Protein AF-A0A8T4P4U2-F1 (afdb_monomer_lite)

Foldseek 3Di:
DDDDDDPPDDDDDDDPQQLPLQAFQFDAPPPDFDDDPQKTKDFPDGARDKAAPVLCVVVVVVVNPVQKAQGIWIAGNVVRDIDRGIIHGNDRGHPQQDPSGRVCVVSHGPCSVCPPVNVPPDPDDDDDPDDDDPPDDDDPDD

pLDDT: mean 74.7, std 22.5, range [29.55, 95.69]

Radius of gyration: 19.44 Å; chains: 1; bounding box: 43×48×54 Å

Structure (mmCIF, N/CA/C/O backbone):
data_AF-A0A8T4P4U2-F1
#
_entry.id   AF-A0A8T4P4U2-F1
#
loop_
_atom_site.group_PDB
_atom_site.id
_atom_site.type_symbol
_atom_site.label_atom_id
_atom_site.label_alt_id
_atom_site.label_comp_id
_atom_site.label_asym_id
_atom_site.label_entity_id
_atom_site.label_seq_id
_atom_site.pdbx_PDB_ins_code
_atom_site.Cartn_x
_atom_site.Cartn_y
_atom_site.Cartn_z
_atom_site.occupancy
_atom_site.B_iso_or_equiv
_atom_site.auth_seq_id
_atom_site.auth_comp_id
_atom_site.auth_asym_id
_atom_site.auth_atom_id
_atom_site.pdbx_PDB_model_num
ATOM 1 N N . MET A 1 1 ? -8.809 18.482 24.955 1.00 32.75 1 MET A N 1
ATOM 2 C CA . MET A 1 1 ? -7.734 19.456 25.237 1.00 32.75 1 MET A CA 1
ATOM 3 C C . MET A 1 1 ? -6.429 18.942 24.656 1.00 32.75 1 MET A C 1
ATOM 5 O O . MET A 1 1 ? -6.011 17.851 25.022 1.00 32.75 1 MET A O 1
ATOM 9 N N . ILE A 1 2 ? -5.840 19.678 23.715 1.00 34.78 2 ILE A N 1
ATOM 10 C CA . ILE A 1 2 ? -4.458 19.467 23.267 1.00 34.78 2 ILE A CA 1
ATOM 11 C C . ILE A 1 2 ? -3.613 20.399 24.140 1.00 34.78 2 ILE A C 1
ATOM 13 O O . ILE A 1 2 ? -3.877 21.599 24.162 1.00 34.78 2 ILE A O 1
ATOM 17 N N . LYS A 1 3 ? -2.686 19.844 24.925 1.00 37.91 3 LYS A N 1
ATOM 18 C CA . LYS A 1 3 ? -1.721 20.632 25.702 1.00 37.91 3 LYS A CA 1
ATOM 19 C C . LYS A 1 3 ? -0.679 21.176 24.722 1.00 37.91 3 LYS A C 1
ATOM 21 O O . LYS A 1 3 ? -0.124 20.401 23.948 1.00 37.91 3 LYS A O 1
ATOM 26 N N . ILE A 1 4 ? -0.457 22.487 24.728 1.00 47.00 4 ILE A N 1
ATOM 27 C CA . ILE A 1 4 ? 0.643 23.111 23.984 1.00 47.00 4 ILE A CA 1
ATOM 28 C C . ILE A 1 4 ? 1.934 22.770 24.748 1.00 47.00 4 ILE A C 1
ATOM 30 O O . ILE A 1 4 ? 1.973 23.021 25.955 1.00 47.00 4 ILE A O 1
ATOM 34 N N . PRO A 1 5 ? 2.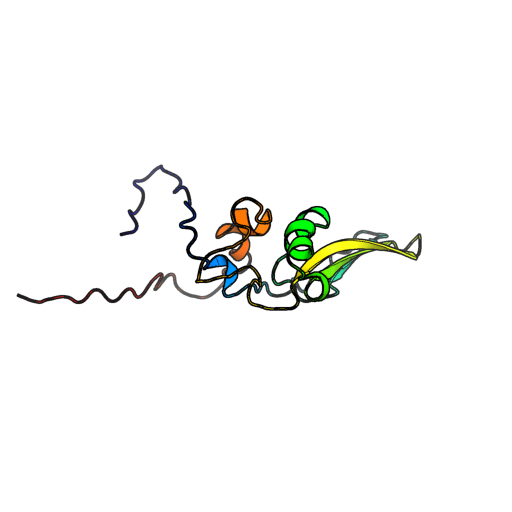945 22.153 24.111 1.00 46.34 5 PRO A N 1
ATOM 35 C CA . PRO A 1 5 ? 4.177 21.786 24.797 1.00 46.34 5 PRO A CA 1
ATOM 36 C C . PRO A 1 5 ? 4.975 23.031 25.197 1.00 46.34 5 PRO A C 1
ATOM 38 O O . PRO A 1 5 ? 5.033 24.025 24.472 1.00 46.34 5 PRO A O 1
ATOM 41 N N . VAL A 1 6 ? 5.569 22.949 26.385 1.00 53.66 6 VAL A N 1
ATOM 42 C CA . VAL A 1 6 ? 6.483 23.938 26.963 1.00 53.66 6 VAL A CA 1
ATOM 43 C C . VAL A 1 6 ? 7.783 23.937 26.142 1.00 53.66 6 VAL A C 1
ATOM 45 O O . VAL A 1 6 ? 8.179 22.892 25.624 1.00 53.66 6 VAL A O 1
ATOM 48 N N . GLN A 1 7 ? 8.422 25.102 25.976 1.00 49.34 7 GLN A N 1
ATOM 49 C CA . GLN A 1 7 ? 9.657 25.276 25.193 1.00 49.34 7 GLN A CA 1
ATOM 50 C C . GLN A 1 7 ? 10.697 24.186 25.518 1.00 49.34 7 GLN A C 1
ATOM 52 O O . GLN A 1 7 ? 11.230 24.154 26.622 1.00 49.34 7 GLN A O 1
ATOM 57 N N . GLY A 1 8 ? 10.984 23.309 24.546 1.00 62.16 8 GLY A N 1
ATOM 58 C CA . GLY A 1 8 ? 12.037 22.287 24.629 1.00 62.16 8 GLY A CA 1
ATOM 59 C C . GLY A 1 8 ? 11.583 20.837 24.421 1.00 62.16 8 GLY A C 1
ATOM 60 O O . GLY A 1 8 ? 12.419 19.997 24.096 1.00 62.16 8 GLY A O 1
ATOM 61 N N . GLU A 1 9 ? 10.288 20.522 24.531 1.00 57.16 9 GLU A N 1
ATOM 62 C CA . GLU A 1 9 ? 9.795 19.153 24.310 1.00 57.16 9 GLU A CA 1
ATOM 63 C C . GLU A 1 9 ? 9.229 18.959 22.899 1.00 57.16 9 GLU A C 1
ATOM 65 O O . GLU A 1 9 ? 8.291 19.640 22.481 1.00 57.16 9 GLU A O 1
ATOM 70 N N . ILE A 1 10 ? 9.773 17.982 22.165 1.00 68.44 10 ILE A N 1
ATOM 71 C CA . ILE A 1 10 ? 9.196 17.535 20.894 1.00 68.44 10 ILE A CA 1
ATOM 72 C C . ILE A 1 10 ? 7.892 16.791 21.220 1.00 68.44 10 ILE A C 1
ATOM 74 O O . ILE A 1 10 ? 7.945 15.745 21.876 1.00 68.44 10 ILE A O 1
ATOM 78 N N . PRO A 1 11 ? 6.719 17.280 20.779 1.00 70.19 11 PRO A N 1
ATOM 79 C CA . PRO A 1 11 ? 5.460 16.606 21.052 1.00 70.19 11 PRO A CA 1
ATOM 80 C C . PRO A 1 11 ? 5.474 15.203 20.437 1.00 70.19 11 PRO A C 1
ATOM 82 O O . PRO A 1 11 ? 5.643 15.037 19.228 1.00 70.19 11 PRO A O 1
ATOM 85 N N . LYS A 1 12 ? 5.271 14.180 21.273 1.00 71.75 12 LYS A N 1
ATOM 86 C CA . LYS A 1 12 ? 5.075 12.806 20.806 1.00 71.75 12 LYS A CA 1
ATOM 87 C C . LYS A 1 12 ? 3.640 12.646 20.324 1.00 71.75 12 LYS A C 1
ATOM 89 O O . LYS A 1 12 ? 2.690 12.936 21.050 1.00 71.75 12 LYS A O 1
ATOM 94 N N . PHE A 1 13 ? 3.479 12.187 19.088 1.00 79.75 13 PHE A N 1
ATOM 95 C CA . PHE A 1 13 ? 2.166 11.818 18.580 1.00 79.75 13 PHE A CA 1
ATOM 96 C C . PHE A 1 13 ? 1.736 10.469 19.167 1.00 79.75 13 PHE A C 1
ATOM 98 O O . PHE A 1 13 ? 2.445 9.474 19.035 1.00 79.75 13 PHE A O 1
ATOM 105 N N . GLU A 1 14 ? 0.541 10.431 19.754 1.00 82.38 14 GLU A N 1
ATOM 106 C CA . GLU A 1 14 ? -0.101 9.201 20.214 1.00 82.38 14 GLU A CA 1
ATOM 107 C C . GLU A 1 14 ? -1.350 8.915 19.381 1.00 82.38 14 GLU A C 1
ATOM 109 O O . GLU A 1 14 ? -2.304 9.701 19.341 1.00 82.38 14 GLU A O 1
ATOM 114 N N . CYS A 1 15 ? -1.364 7.760 18.715 1.00 84.75 15 CYS A N 1
ATOM 115 C CA . CYS A 1 15 ? -2.521 7.342 17.940 1.00 84.75 15 CYS A CA 1
ATOM 116 C C . CYS A 1 15 ? -3.672 6.922 18.865 1.00 84.75 15 CYS A C 1
ATOM 118 O O . CYS A 1 15 ? -3.542 5.999 19.663 1.00 84.75 15 CYS A O 1
ATOM 120 N N . ARG A 1 16 ? -4.840 7.551 18.698 1.00 86.81 16 ARG A N 1
ATOM 121 C CA . ARG A 1 16 ? -6.054 7.277 19.494 1.00 86.81 16 ARG A CA 1
ATOM 122 C C . ARG A 1 16 ? -6.987 6.231 18.878 1.00 86.81 16 ARG A C 1
ATOM 124 O O . ARG A 1 16 ? -8.165 6.198 19.210 1.00 86.81 16 ARG A O 1
ATOM 131 N N . LYS A 1 17 ? -6.496 5.446 17.914 1.00 88.69 17 LYS A N 1
ATOM 132 C CA . LYS A 1 17 ? -7.279 4.459 17.144 1.00 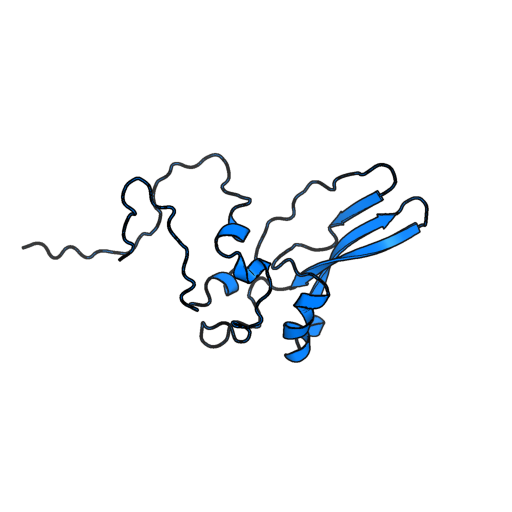88.69 17 LYS A CA 1
ATOM 133 C C . LYS A 1 17 ? -8.570 5.018 16.503 1.00 88.69 17 LYS A C 1
ATOM 135 O O . LYS A 1 17 ? -9.461 4.253 16.180 1.00 88.69 17 LYS A O 1
ATOM 140 N N . CYS A 1 18 ? -8.668 6.327 16.251 1.00 87.12 18 CYS A N 1
ATOM 141 C CA . CYS A 1 18 ? -9.903 6.986 15.786 1.00 87.12 18 CYS A CA 1
ATOM 142 C C . CYS A 1 18 ? -10.256 6.778 14.298 1.00 87.12 18 CYS A C 1
ATOM 144 O O . CYS A 1 18 ? -11.219 7.368 13.807 1.00 87.12 18 CYS A O 1
ATOM 146 N N . GLY A 1 19 ? -9.428 6.041 13.549 1.00 88.12 19 GLY A N 1
ATOM 147 C CA . GLY A 1 19 ? -9.649 5.769 12.127 1.00 88.12 19 GLY A CA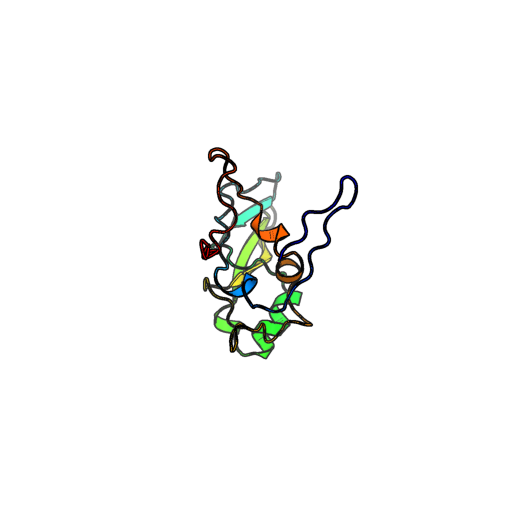 1
ATOM 148 C C . GLY A 1 19 ? -9.480 6.974 11.191 1.00 88.12 19 GLY A C 1
ATOM 149 O O . GLY A 1 19 ? -9.753 6.851 10.003 1.00 88.12 19 GLY A O 1
ATOM 150 N N . ASN A 1 20 ? -9.018 8.138 11.664 1.00 87.06 20 ASN A N 1
ATOM 151 C CA . ASN A 1 20 ? -8.877 9.322 10.801 1.00 87.06 20 ASN A CA 1
ATOM 152 C C . ASN A 1 20 ? -7.899 9.107 9.637 1.00 87.06 20 ASN A C 1
ATOM 154 O O . ASN A 1 20 ? -8.177 9.555 8.530 1.00 87.06 20 ASN A O 1
ATOM 158 N N . CYS A 1 21 ? -6.814 8.357 9.853 1.00 85.75 21 CYS A N 1
ATOM 159 C CA . CYS A 1 21 ? -5.877 7.967 8.795 1.00 85.75 21 CYS A CA 1
ATOM 160 C C . CYS A 1 21 ? -6.496 7.060 7.717 1.00 85.75 21 CYS A C 1
ATOM 162 O O . CYS A 1 21 ? -5.865 6.808 6.704 1.00 85.75 21 CYS A O 1
ATOM 164 N N . CYS A 1 22 ? -7.711 6.549 7.929 1.00 89.94 22 CYS A N 1
ATOM 165 C CA . CYS A 1 22 ? -8.401 5.647 7.011 1.00 89.94 22 CYS A CA 1
ATOM 166 C C . CYS A 1 22 ? -9.490 6.337 6.171 1.00 89.94 22 CYS A C 1
ATOM 168 O O . CYS A 1 22 ? -10.015 5.712 5.256 1.00 89.94 22 CYS A O 1
ATOM 170 N N . LYS A 1 23 ? -9.873 7.581 6.494 1.00 85.62 23 LYS A N 1
ATOM 171 C CA . LYS A 1 23 ? -11.064 8.251 5.929 1.00 85.62 23 LYS A CA 1
ATOM 172 C C . LYS A 1 23 ? -10.806 9.075 4.666 1.00 85.62 23 LYS A C 1
ATOM 174 O O . LYS A 1 23 ? -11.771 9.470 4.030 1.00 85.62 23 LYS A O 1
ATOM 179 N N . VAL A 1 24 ? -9.546 9.382 4.347 1.00 78.31 24 VAL A N 1
ATOM 180 C CA . VAL A 1 24 ? -9.130 10.062 3.107 1.00 78.31 24 VAL A CA 1
ATOM 181 C C . VAL A 1 24 ? -7.678 9.676 2.813 1.00 78.31 24 VAL A C 1
ATOM 183 O O . VAL A 1 24 ? -6.739 10.345 3.236 1.00 78.31 24 VAL A O 1
ATOM 186 N N . LEU A 1 25 ? -7.482 8.558 2.132 1.00 74.25 25 LEU A N 1
ATOM 187 C CA . LEU A 1 25 ? -6.215 8.093 1.584 1.00 74.25 25 LEU A CA 1
ATOM 188 C C . LEU A 1 25 ? -6.011 8.786 0.236 1.00 74.25 25 LEU A C 1
ATOM 190 O O . LEU A 1 25 ? -6.544 8.350 -0.778 1.00 74.25 25 LEU A O 1
ATOM 194 N N . SER A 1 26 ? -5.326 9.922 0.213 1.00 65.06 26 SER A N 1
ATOM 195 C CA . SER A 1 26 ? -5.032 10.600 -1.047 1.00 65.06 26 SER A CA 1
ATOM 196 C C . SER A 1 26 ? -3.714 11.334 -0.927 1.00 65.06 26 SER A C 1
ATOM 198 O O . SER A 1 26 ? -3.620 12.331 -0.211 1.00 65.06 26 SER A O 1
ATOM 200 N N . THR A 1 27 ? -2.717 10.882 -1.678 1.00 62.44 27 THR A N 1
ATOM 201 C CA . THR A 1 27 ? -1.556 11.696 -2.014 1.00 62.44 27 THR A CA 1
ATOM 202 C C . THR A 1 27 ? -1.670 12.060 -3.492 1.00 62.44 27 THR A C 1
ATOM 204 O O . THR A 1 27 ? -2.042 11.242 -4.333 1.00 62.44 27 THR A O 1
ATOM 207 N N . LYS A 1 28 ? -1.443 13.334 -3.833 1.00 54.94 28 LYS A N 1
ATOM 208 C CA . LYS A 1 28 ? -1.337 13.709 -5.248 1.00 54.94 28 LYS A CA 1
ATOM 209 C C . LYS A 1 28 ? -0.151 12.928 -5.829 1.00 54.94 28 LYS A C 1
ATOM 211 O O . LYS A 1 28 ? 0.883 12.868 -5.157 1.00 54.94 28 LYS A O 1
ATOM 216 N N . PRO A 1 29 ? -0.262 12.352 -7.038 1.00 54.25 29 PRO A N 1
ATOM 217 C CA . PRO A 1 29 ? 0.890 11.738 -7.677 1.00 54.25 29 PRO A CA 1
ATOM 218 C C . PRO A 1 29 ? 2.009 12.780 -7.764 1.00 54.25 29 PRO A C 1
ATOM 220 O O . PRO A 1 29 ? 1.785 13.907 -8.218 1.00 54.25 29 PRO A O 1
ATOM 223 N N . LEU A 1 30 ? 3.206 12.417 -7.299 1.00 54.06 30 LEU A N 1
ATOM 224 C CA . LEU A 1 30 ? 4.399 13.202 -7.592 1.00 54.06 30 LEU A CA 1
ATOM 225 C C . LEU A 1 30 ? 4.556 13.167 -9.116 1.00 54.06 30 LEU A C 1
ATOM 227 O O . LEU A 1 30 ? 4.690 12.097 -9.704 1.00 54.06 30 LEU A O 1
ATOM 231 N N . LYS A 1 31 ? 4.439 14.335 -9.756 1.00 57.44 31 LYS A N 1
ATOM 232 C CA . LYS A 1 31 ? 4.445 14.480 -11.223 1.00 57.44 31 LYS A CA 1
ATOM 233 C C . LYS A 1 31 ? 5.800 14.164 -11.859 1.00 57.44 31 LYS A C 1
ATOM 235 O O . LYS A 1 31 ? 5.902 14.126 -13.079 1.00 57.44 31 LYS A O 1
ATOM 240 N N . GLU A 1 32 ? 6.830 13.965 -11.049 1.00 58.31 32 GLU A N 1
ATOM 241 C CA . GLU A 1 32 ? 8.197 13.800 -11.511 1.00 58.31 32 GLU A CA 1
ATOM 242 C C . GLU A 1 32 ? 8.576 12.323 -11.457 1.00 58.31 32 GLU A C 1
ATOM 244 O O . GLU A 1 32 ? 8.655 11.721 -10.387 1.00 58.31 32 GLU A O 1
ATOM 249 N N . THR A 1 33 ? 8.795 11.732 -12.629 1.00 62.84 33 THR A N 1
ATOM 250 C CA . THR A 1 33 ? 9.470 10.442 -12.769 1.00 62.84 33 THR A CA 1
ATOM 251 C C . THR A 1 33 ? 10.976 10.693 -12.686 1.00 62.84 33 THR A C 1
ATOM 253 O O . THR A 1 33 ? 11.535 11.259 -13.632 1.00 62.84 33 THR A O 1
ATOM 256 N N . PRO A 1 34 ? 11.661 10.334 -11.587 1.00 64.69 34 PRO A N 1
ATOM 257 C CA . PRO A 1 34 ? 13.108 10.472 -11.528 1.00 64.69 34 PRO A CA 1
ATOM 258 C C . PRO A 1 34 ? 13.754 9.519 -12.543 1.00 64.69 34 PRO A C 1
ATOM 260 O O . PRO A 1 34 ? 13.475 8.316 -12.559 1.00 64.69 34 PRO A O 1
ATOM 263 N N . TYR A 1 35 ? 14.604 10.077 -13.404 1.00 63.50 35 TYR A N 1
ATOM 264 C CA . TYR A 1 35 ? 15.435 9.331 -14.344 1.00 63.50 35 TYR A CA 1
ATOM 265 C C . TYR A 1 35 ? 16.754 8.955 -13.671 1.00 63.50 35 TYR A C 1
ATOM 267 O O . TYR A 1 35 ? 17.448 9.821 -13.138 1.00 63.50 35 TYR A O 1
ATOM 275 N N . PHE A 1 36 ? 17.129 7.680 -13.747 1.00 69.94 36 PHE A N 1
ATOM 276 C CA . PHE A 1 36 ? 18.432 7.189 -13.309 1.00 69.94 36 PHE A CA 1
ATOM 277 C C . PHE A 1 36 ? 19.110 6.470 -14.472 1.00 69.94 36 PHE A C 1
ATOM 279 O O . PHE A 1 36 ? 18.948 5.270 -14.572 1.00 69.94 36 PHE A O 1
ATOM 286 N N . MET A 1 37 ? 19.854 7.178 -15.332 1.00 77.69 37 MET A N 1
ATOM 287 C CA . MET A 1 37 ? 20.663 6.632 -16.447 1.00 77.69 37 MET A CA 1
ATOM 288 C C . MET A 1 37 ? 19.971 5.538 -17.298 1.00 77.69 37 MET A C 1
ATOM 290 O O . MET A 1 37 ? 19.420 5.846 -18.348 1.00 77.69 37 MET A O 1
ATOM 294 N N . ASP A 1 38 ? 19.990 4.278 -16.861 1.00 86.88 38 ASP A N 1
ATOM 295 C CA . ASP A 1 38 ? 19.406 3.099 -17.508 1.00 86.88 38 ASP A CA 1
ATOM 296 C C . ASP A 1 38 ? 18.077 2.614 -16.892 1.00 86.88 38 ASP A C 1
ATOM 298 O O . ASP A 1 38 ? 17.514 1.607 -17.321 1.00 86.88 38 ASP A O 1
ATOM 302 N N . ARG A 1 39 ? 17.548 3.313 -15.887 1.00 88.00 39 ARG A N 1
ATOM 303 C CA . ARG A 1 39 ? 16.334 2.953 -15.150 1.00 88.00 39 ARG A CA 1
ATOM 304 C C . ARG A 1 39 ? 15.378 4.128 -15.042 1.00 88.00 39 ARG A C 1
ATOM 306 O O . ARG A 1 39 ? 15.765 5.261 -14.748 1.00 88.00 39 ARG A O 1
ATOM 313 N N . ILE A 1 40 ? 14.097 3.830 -15.216 1.00 89.62 40 ILE A N 1
ATOM 314 C CA . ILE A 1 40 ? 13.008 4.801 -15.117 1.00 89.62 40 ILE A CA 1
ATOM 315 C C . ILE A 1 40 ? 12.047 4.344 -14.025 1.00 89.62 40 ILE A C 1
ATOM 317 O O . ILE A 1 40 ? 11.623 3.187 -14.011 1.00 89.62 40 ILE A O 1
ATOM 321 N N . ILE A 1 41 ? 11.679 5.252 -13.120 1.00 89.12 41 ILE A N 1
ATOM 322 C CA . ILE A 1 41 ? 10.540 5.029 -12.225 1.00 89.12 41 ILE A CA 1
ATOM 323 C C . ILE A 1 41 ? 9.272 5.457 -12.954 1.00 89.12 41 ILE A C 1
ATOM 325 O O . ILE A 1 41 ? 9.137 6.619 -13.329 1.00 89.12 41 ILE A O 1
ATOM 329 N N . ILE A 1 42 ? 8.335 4.530 -13.128 1.00 88.12 42 ILE A N 1
ATOM 330 C CA . ILE A 1 42 ? 7.051 4.787 -13.781 1.00 88.12 42 ILE A CA 1
ATOM 331 C C . ILE A 1 42 ? 5.948 4.705 -12.726 1.00 88.12 42 ILE A C 1
ATOM 333 O O . ILE A 1 42 ? 5.770 3.675 -12.070 1.00 88.12 42 ILE A O 1
ATOM 337 N N . CYS A 1 43 ? 5.198 5.796 -12.578 1.00 87.44 43 CYS A N 1
ATOM 338 C CA . CYS A 1 43 ? 3.975 5.837 -11.783 1.00 87.44 43 CYS A CA 1
ATOM 339 C C . CYS A 1 43 ? 2.819 5.297 -12.634 1.00 87.44 43 CYS A C 1
ATOM 341 O O . CYS A 1 43 ? 2.433 5.922 -13.619 1.00 87.44 43 CYS A O 1
ATOM 343 N N . VAL A 1 44 ? 2.278 4.139 -12.263 1.00 89.19 44 VAL A N 1
ATOM 344 C CA . VAL A 1 44 ? 1.228 3.439 -13.027 1.00 89.19 44 VAL A CA 1
ATOM 345 C C . VAL A 1 44 ? -0.173 3.633 -12.441 1.00 89.19 44 VAL A C 1
ATOM 347 O O . VAL A 1 44 ? -1.161 3.377 -13.124 1.00 89.19 44 VAL A O 1
ATOM 350 N N . ALA A 1 45 ? -0.277 4.121 -11.200 1.00 86.38 45 ALA A N 1
ATOM 351 C CA . ALA A 1 45 ? -1.546 4.454 -10.558 1.00 86.38 45 ALA A CA 1
ATOM 352 C C . ALA A 1 45 ? -1.394 5.610 -9.559 1.00 86.38 45 ALA A C 1
ATOM 354 O O . ALA A 1 45 ? -0.315 5.850 -9.011 1.00 86.38 45 ALA A O 1
ATOM 355 N N . ASN A 1 46 ? -2.505 6.299 -9.282 1.00 82.62 46 ASN A N 1
ATOM 356 C CA . ASN A 1 46 ? -2.567 7.273 -8.194 1.00 82.62 46 ASN A CA 1
ATOM 357 C C . ASN A 1 46 ? -2.353 6.570 -6.858 1.00 82.62 46 ASN A C 1
ATOM 359 O O . ASN A 1 46 ? -3.005 5.574 -6.557 1.00 82.62 46 ASN A O 1
ATOM 363 N N . THR A 1 47 ? -1.452 7.110 -6.049 1.00 81.06 47 THR A N 1
ATOM 364 C CA . THR A 1 47 ? -1.118 6.531 -4.755 1.00 81.06 47 THR A CA 1
ATOM 365 C C . THR A 1 47 ? -2.103 7.030 -3.696 1.00 81.06 47 THR A C 1
ATOM 367 O O . THR A 1 47 ? -2.175 8.218 -3.402 1.00 81.06 47 THR A O 1
ATOM 370 N N . THR A 1 48 ? -2.877 6.125 -3.106 1.00 86.25 48 THR A N 1
ATOM 371 C CA . THR A 1 48 ? -3.767 6.432 -1.970 1.00 86.25 48 THR A CA 1
ATOM 372 C C . THR A 1 48 ? -3.095 6.028 -0.660 1.00 86.25 48 THR A C 1
ATOM 374 O O . THR A 1 48 ? -3.000 6.810 0.286 1.00 86.25 48 THR A O 1
ATOM 377 N N . LEU A 1 49 ? -2.562 4.809 -0.643 1.00 88.75 49 LEU A N 1
ATOM 378 C CA . LEU A 1 49 ? -1.833 4.195 0.453 1.00 88.75 49 LEU A CA 1
ATOM 379 C C . LEU A 1 49 ? -0.625 3.455 -0.132 1.00 88.75 49 LEU A C 1
ATOM 381 O O . LEU A 1 49 ? -0.823 2.371 -0.674 1.00 88.75 49 LEU A O 1
ATOM 385 N N . PRO A 1 50 ? 0.590 4.024 -0.110 1.00 88.75 50 PRO A N 1
ATOM 386 C CA . PRO A 1 50 ? 1.777 3.335 -0.605 1.00 88.75 50 PRO A CA 1
ATOM 387 C C . PRO A 1 50 ? 2.123 2.174 0.327 1.00 88.75 50 PRO A C 1
ATOM 389 O O . PRO A 1 50 ? 2.248 2.361 1.537 1.00 88.75 50 PRO A O 1
ATOM 392 N N . MET A 1 51 ? 2.258 0.979 -0.233 1.00 91.69 51 MET A N 1
ATOM 393 C CA . MET A 1 51 ? 2.569 -0.245 0.500 1.00 91.69 51 MET A CA 1
ATOM 394 C C . MET A 1 51 ? 3.648 -1.033 -0.232 1.00 91.69 51 MET A C 1
ATOM 396 O O . MET A 1 51 ? 3.630 -1.133 -1.461 1.00 91.69 51 MET A O 1
ATOM 400 N N . HIS A 1 52 ? 4.552 -1.642 0.526 1.00 92.19 52 HIS A N 1
ATOM 401 C CA . HIS A 1 52 ? 5.440 -2.669 -0.008 1.00 92.19 52 HIS A CA 1
ATOM 402 C C . HIS A 1 52 ? 4.713 -4.009 -0.151 1.00 92.19 52 HIS A C 1
ATOM 404 O O . HIS A 1 52 ? 3.649 -4.232 0.433 1.00 92.19 52 HIS A O 1
ATOM 410 N N . ASP A 1 53 ? 5.300 -4.919 -0.923 1.00 91.75 53 ASP A N 1
ATOM 411 C CA . ASP A 1 53 ? 4.741 -6.240 -1.208 1.00 91.75 53 ASP A CA 1
ATOM 412 C C . ASP A 1 53 ? 4.417 -7.048 0.059 1.00 91.75 53 ASP A C 1
ATOM 414 O O . ASP A 1 53 ? 3.337 -7.639 0.158 1.00 91.75 53 ASP A O 1
ATOM 418 N N . TRP A 1 54 ? 5.291 -6.999 1.064 1.00 90.75 54 TRP A N 1
ATOM 419 C CA . TRP A 1 54 ? 5.086 -7.673 2.347 1.00 90.75 54 TRP A CA 1
ATOM 420 C C . TRP A 1 54 ? 3.966 -7.055 3.203 1.00 90.75 54 TRP A C 1
ATOM 422 O O . TRP A 1 54 ? 3.392 -7.743 4.046 1.00 90.75 54 TRP A O 1
ATOM 432 N N . GLU A 1 55 ? 3.611 -5.781 3.003 1.00 92.44 55 GLU A N 1
ATOM 433 C CA . GLU A 1 55 ? 2.578 -5.089 3.797 1.00 92.44 55 GLU A CA 1
ATOM 434 C C . GLU A 1 55 ? 1.158 -5.386 3.306 1.00 92.44 55 GLU A C 1
ATOM 436 O O . GLU A 1 55 ? 0.190 -5.289 4.063 1.00 92.44 55 GLU A O 1
ATOM 441 N N . MET A 1 56 ? 1.025 -5.801 2.045 1.00 91.50 56 MET A N 1
ATOM 442 C CA . MET A 1 56 ? -0.265 -6.125 1.436 1.00 91.50 56 MET A CA 1
ATOM 443 C C . MET A 1 56 ? -0.925 -7.359 2.055 1.00 91.50 56 MET A C 1
ATOM 445 O O . MET A 1 56 ? -2.137 -7.537 1.925 1.00 91.50 56 MET A O 1
ATOM 449 N N . GLY A 1 57 ? -0.148 -8.227 2.712 1.00 90.75 57 GLY A N 1
ATOM 450 C CA . GLY A 1 57 ? -0.624 -9.506 3.238 1.00 90.75 57 GLY A CA 1
ATOM 451 C C . GLY A 1 57 ? -1.838 -9.367 4.159 1.00 90.75 57 GLY A C 1
ATOM 452 O O . GLY A 1 57 ? -2.768 -10.162 4.065 1.00 90.75 57 GLY A O 1
ATOM 453 N N . GLU A 1 58 ? -1.889 -8.325 4.989 1.00 89.88 58 GLU A N 1
ATOM 454 C CA . GLU A 1 58 ? -3.021 -8.082 5.896 1.00 89.88 58 GLU A CA 1
ATOM 455 C C . GLU A 1 58 ? -4.309 -7.690 5.159 1.00 89.88 58 GLU A C 1
ATOM 457 O O . GLU A 1 58 ? -5.408 -8.009 5.610 1.00 89.88 58 GLU A O 1
ATOM 462 N N . PHE A 1 59 ? -4.192 -7.044 3.997 1.00 92.94 59 PHE A N 1
ATOM 463 C CA . PHE A 1 59 ? -5.335 -6.722 3.143 1.00 92.94 59 PHE A CA 1
ATOM 464 C C . PHE A 1 59 ? -5.825 -7.952 2.381 1.00 92.94 59 PHE A C 1
ATOM 466 O O . PHE A 1 59 ? -7.027 -8.212 2.351 1.00 92.94 59 PHE A O 1
ATOM 473 N N . LYS A 1 60 ? -4.903 -8.758 1.847 1.00 92.56 60 LYS A N 1
ATOM 474 C CA . LYS A 1 60 ? -5.232 -10.006 1.142 1.00 92.56 60 LYS A CA 1
ATOM 475 C C . LYS A 1 60 ? -5.902 -11.035 2.053 1.00 92.56 60 LYS A C 1
ATOM 477 O O . LYS A 1 60 ? -6.933 -11.597 1.711 1.00 92.56 60 LYS A O 1
ATOM 482 N N . LYS A 1 61 ? -5.409 -11.201 3.287 1.00 92.19 61 LYS A N 1
ATOM 483 C CA . LYS A 1 61 ? -6.041 -12.069 4.307 1.00 92.19 61 LYS A CA 1
ATOM 484 C C . LYS A 1 61 ? -7.500 -11.701 4.605 1.00 92.19 61 LYS A C 1
ATOM 486 O O . LYS A 1 61 ? -8.248 -12.535 5.105 1.00 92.19 61 LYS A O 1
ATOM 491 N N . LYS A 1 62 ? -7.894 -10.455 4.336 1.00 89.88 62 LYS A N 1
ATOM 492 C CA . LYS A 1 62 ? -9.251 -9.928 4.530 1.00 89.88 62 LYS A CA 1
ATOM 493 C C . LYS A 1 62 ? -10.090 -9.927 3.244 1.00 89.88 62 LYS A C 1
ATOM 495 O O . LYS A 1 62 ? -11.217 -9.451 3.277 1.00 89.88 62 LYS A O 1
ATOM 500 N N . GLY A 1 63 ? -9.566 -10.468 2.141 1.00 93.56 63 GLY A N 1
ATOM 501 C CA . GLY A 1 63 ? -10.272 -10.575 0.863 1.00 93.56 63 GLY A CA 1
ATOM 502 C C . GLY A 1 63 ? -10.270 -9.293 0.030 1.00 93.56 63 GLY A C 1
ATOM 503 O O . GLY A 1 63 ? -11.156 -9.113 -0.799 1.00 93.56 63 GLY A O 1
ATOM 504 N N . TYR A 1 64 ? -9.305 -8.393 0.248 1.00 93.69 64 TYR A N 1
ATOM 505 C CA . TYR A 1 64 ? -9.194 -7.126 -0.488 1.00 93.69 64 TYR A CA 1
ATOM 506 C C . TYR A 1 64 ? -8.208 -7.180 -1.663 1.00 93.69 64 TYR A C 1
ATOM 508 O O . TYR A 1 64 ? -7.723 -6.142 -2.107 1.00 93.69 64 TYR A O 1
ATOM 516 N N . ASP A 1 65 ? -7.889 -8.367 -2.178 1.00 94.25 65 ASP A N 1
ATOM 517 C CA . ASP A 1 65 ? -6.939 -8.572 -3.279 1.00 94.25 65 ASP A CA 1
ATOM 518 C C . ASP A 1 65 ? -7.283 -7.747 -4.523 1.00 94.25 65 ASP A C 1
ATOM 520 O O . ASP A 1 65 ? -6.405 -7.164 -5.153 1.00 94.25 65 ASP A O 1
ATOM 524 N N . ASN A 1 66 ? -8.573 -7.636 -4.836 1.00 94.88 66 ASN A N 1
ATOM 525 C CA . ASN A 1 66 ? -9.093 -6.875 -5.972 1.00 94.88 66 ASN A CA 1
ATOM 526 C C . ASN A 1 66 ? -8.951 -5.350 -5.823 1.00 94.88 66 ASN A C 1
ATOM 528 O O . ASN A 1 66 ? -9.152 -4.622 -6.794 1.00 94.88 66 ASN A O 1
ATOM 532 N N . LEU A 1 67 ? -8.641 -4.856 -4.622 1.00 94.19 67 LEU A N 1
ATOM 533 C CA . LEU A 1 67 ? -8.447 -3.432 -4.350 1.00 94.19 67 LEU A CA 1
ATOM 534 C C . LEU A 1 67 ? -6.976 -3.022 -4.387 1.00 94.19 67 LEU A C 1
ATOM 536 O O . LEU A 1 67 ? -6.684 -1.835 -4.266 1.00 94.19 67 LEU A O 1
ATOM 540 N N . ILE A 1 68 ? -6.057 -3.978 -4.525 1.00 95.00 68 ILE A N 1
ATOM 541 C CA . ILE A 1 68 ? -4.620 -3.742 -4.452 1.00 95.00 68 ILE A CA 1
ATOM 542 C C . ILE A 1 68 ? -4.040 -3.753 -5.861 1.00 95.00 68 ILE A C 1
ATOM 544 O O . ILE A 1 68 ? -4.116 -4.755 -6.570 1.00 95.00 68 ILE A O 1
ATOM 548 N N . VAL A 1 69 ? -3.420 -2.646 -6.257 1.00 94.81 69 VAL A N 1
ATOM 549 C CA . VAL A 1 69 ? -2.808 -2.486 -7.582 1.00 94.81 69 VAL A CA 1
ATOM 550 C C . VAL A 1 69 ? -1.381 -1.961 -7.457 1.00 94.81 69 VAL A C 1
ATOM 552 O O . VAL A 1 69 ? -1.082 -1.252 -6.496 1.00 94.81 69 VAL A O 1
ATOM 555 N N . PRO A 1 70 ? -0.476 -2.272 -8.399 1.00 95.12 70 PRO A N 1
ATOM 556 C CA . PRO A 1 70 ? 0.818 -1.602 -8.471 1.00 95.12 70 PRO A CA 1
ATOM 557 C C . PRO A 1 70 ? 0.632 -0.083 -8.603 1.00 95.12 70 PRO A C 1
ATOM 559 O O . PRO A 1 70 ? -0.245 0.365 -9.339 1.00 95.12 70 PRO A O 1
ATOM 562 N N . SER A 1 71 ? 1.457 0.709 -7.918 1.00 91.69 71 SER A N 1
ATOM 563 C CA . SER A 1 71 ? 1.499 2.174 -8.068 1.00 91.69 71 SER A CA 1
ATOM 564 C C . SER A 1 71 ? 2.795 2.656 -8.704 1.00 91.69 71 SER A C 1
ATOM 566 O O . SER A 1 71 ? 2.761 3.605 -9.490 1.00 91.69 71 SER A O 1
ATOM 568 N N . LYS A 1 72 ? 3.926 2.000 -8.414 1.00 91.56 72 LYS A N 1
ATOM 569 C CA . LYS A 1 72 ? 5.238 2.358 -8.966 1.00 91.56 72 LYS A CA 1
ATOM 570 C C . LYS A 1 72 ? 6.015 1.128 -9.400 1.00 91.56 72 LYS A C 1
ATOM 572 O O . LYS A 1 72 ? 6.103 0.135 -8.672 1.00 91.56 72 LYS A O 1
ATOM 577 N N . ILE A 1 73 ? 6.636 1.242 -10.567 1.00 92.75 73 ILE A N 1
ATOM 578 C CA . ILE A 1 73 ? 7.551 0.241 -11.108 1.00 92.75 73 ILE A CA 1
ATOM 579 C C . ILE A 1 73 ? 8.903 0.881 -11.422 1.00 92.75 73 ILE A C 1
ATOM 581 O O . ILE A 1 73 ? 8.970 2.049 -11.802 1.00 92.75 73 ILE A O 1
ATOM 585 N N . ILE A 1 74 ? 9.974 0.105 -11.280 1.00 92.88 74 ILE A N 1
ATOM 586 C CA . ILE A 1 74 ? 11.273 0.403 -11.884 1.00 92.88 74 ILE A CA 1
ATOM 587 C C . ILE A 1 74 ? 11.330 -0.361 -13.197 1.00 92.88 74 ILE A C 1
ATOM 589 O O . ILE A 1 74 ? 11.183 -1.581 -13.195 1.00 92.88 74 ILE A O 1
ATOM 593 N N . TYR A 1 75 ? 11.552 0.349 -14.294 1.00 92.31 75 TYR A N 1
ATOM 594 C CA . TYR A 1 75 ? 11.783 -0.226 -15.611 1.00 92.31 75 TYR A CA 1
ATOM 595 C C . TYR A 1 75 ? 13.256 -0.068 -15.987 1.00 92.31 75 TYR A C 1
ATOM 597 O O . TYR A 1 75 ? 13.780 1.044 -15.966 1.00 92.31 75 TYR A O 1
ATOM 605 N N . ASP A 1 76 ? 13.918 -1.182 -16.288 1.00 92.69 76 ASP A N 1
ATOM 606 C CA . ASP A 1 76 ? 15.306 -1.244 -16.741 1.00 92.69 76 ASP A CA 1
ATOM 607 C C . ASP A 1 76 ? 15.353 -1.257 -18.274 1.00 92.69 76 ASP A C 1
ATOM 609 O O . ASP A 1 76 ? 14.882 -2.199 -18.920 1.00 92.69 76 ASP A O 1
ATOM 613 N N . LEU A 1 77 ? 15.938 -0.201 -18.841 1.00 90.06 77 LEU A N 1
ATOM 614 C CA . LEU A 1 77 ? 16.066 0.014 -20.279 1.00 90.06 77 LEU A CA 1
ATOM 615 C C . LEU A 1 77 ? 17.017 -0.989 -20.938 1.00 90.06 77 LEU A C 1
ATOM 617 O O . LEU A 1 77 ? 16.831 -1.311 -22.109 1.00 90.06 77 LEU A O 1
ATOM 621 N N . ASN A 1 78 ? 18.007 -1.502 -20.204 1.00 92.62 78 ASN A N 1
ATOM 622 C CA . ASN A 1 78 ? 19.000 -2.426 -20.747 1.00 92.62 78 ASN A CA 1
ATOM 623 C C . ASN A 1 78 ? 18.438 -3.842 -20.879 1.00 92.62 78 ASN A C 1
ATOM 625 O O . ASN A 1 78 ? 18.679 -4.524 -21.874 1.00 92.62 78 ASN A O 1
ATOM 629 N N . SER A 1 79 ? 17.698 -4.298 -19.867 1.00 95.00 79 SER A N 1
ATOM 630 C CA . SER A 1 79 ? 17.165 -5.664 -19.836 1.00 95.00 79 SER A CA 1
ATOM 631 C C . SER A 1 79 ? 15.720 -5.790 -20.320 1.00 95.00 79 SER A C 1
ATOM 633 O O . SER A 1 79 ? 15.250 -6.918 -20.476 1.00 95.00 79 SER A O 1
ATOM 635 N N . ASN A 1 80 ? 15.024 -4.671 -20.567 1.00 92.62 80 ASN A N 1
ATOM 636 C CA . ASN A 1 80 ? 13.593 -4.629 -20.885 1.00 92.62 80 ASN A CA 1
ATOM 637 C C . ASN A 1 80 ? 12.749 -5.366 -19.824 1.00 92.62 80 ASN A C 1
ATOM 639 O O . ASN A 1 80 ? 11.849 -6.151 -20.129 1.00 92.62 80 ASN A O 1
ATOM 643 N N . LYS A 1 81 ? 13.092 -5.165 -18.547 1.00 95.69 81 LYS A N 1
ATOM 644 C CA . LYS A 1 81 ? 12.410 -5.779 -17.400 1.00 95.69 81 LYS A CA 1
ATOM 645 C C . LYS A 1 81 ? 11.865 -4.710 -16.473 1.00 95.69 81 LYS A C 1
ATOM 647 O O . LYS A 1 81 ? 12.458 -3.649 -16.302 1.00 95.69 81 LYS A O 1
ATOM 652 N N . SER A 1 82 ? 10.753 -5.028 -15.821 1.00 94.44 82 SER A N 1
ATOM 653 C CA . SER A 1 82 ? 10.146 -4.183 -14.798 1.00 94.44 82 SER A CA 1
ATOM 654 C C . SER A 1 82 ? 10.057 -4.900 -13.459 1.00 94.44 82 SER A C 1
ATOM 656 O O . SER A 1 82 ? 9.735 -6.087 -13.412 1.00 94.44 82 SER A O 1
ATOM 658 N N . ILE A 1 83 ? 10.252 -4.157 -12.375 1.00 94.88 83 ILE A N 1
ATOM 659 C CA . ILE A 1 83 ? 10.026 -4.618 -11.005 1.00 94.88 83 ILE A CA 1
ATOM 660 C C . ILE A 1 83 ? 9.010 -3.689 -10.352 1.00 94.88 83 ILE A C 1
ATOM 662 O O . ILE A 1 83 ? 9.150 -2.468 -10.416 1.00 94.88 83 ILE A O 1
ATOM 666 N N . ILE A 1 84 ? 7.995 -4.262 -9.711 1.00 95.12 84 ILE A N 1
ATOM 667 C CA . ILE A 1 84 ? 7.048 -3.498 -8.898 1.00 95.12 84 ILE A CA 1
ATOM 668 C C . ILE A 1 84 ? 7.723 -3.169 -7.571 1.00 95.12 84 ILE A C 1
ATOM 670 O O . ILE A 1 84 ? 8.189 -4.069 -6.879 1.00 95.12 84 ILE A O 1
ATOM 674 N N . ILE A 1 85 ? 7.768 -1.886 -7.222 1.00 92.88 85 ILE A N 1
ATOM 675 C CA . ILE A 1 85 ? 8.397 -1.414 -5.979 1.00 92.88 85 ILE A CA 1
ATOM 676 C C . ILE A 1 85 ? 7.388 -0.875 -4.967 1.00 92.88 85 ILE A C 1
ATOM 678 O O . ILE A 1 85 ? 7.708 -0.742 -3.787 1.00 92.88 85 ILE A O 1
ATOM 682 N N . GLU A 1 86 ? 6.173 -0.568 -5.418 1.00 92.88 86 GLU A N 1
ATOM 683 C CA . GLU A 1 86 ? 5.114 -0.029 -4.576 1.00 92.88 86 GLU A CA 1
ATOM 684 C C . GLU A 1 86 ? 3.746 -0.460 -5.107 1.00 92.88 86 GLU A C 1
ATOM 686 O O . GLU A 1 86 ? 3.504 -0.486 -6.319 1.00 92.88 86 GLU A O 1
ATOM 691 N N . TYR A 1 87 ? 2.855 -0.768 -4.173 1.00 94.44 87 TYR A N 1
ATOM 692 C CA . TYR A 1 87 ? 1.447 -1.042 -4.400 1.00 94.44 87 TYR A CA 1
ATOM 693 C C . TYR A 1 87 ? 0.588 0.001 -3.698 1.00 94.44 87 TYR A C 1
ATOM 695 O O . TYR A 1 87 ? 1.034 0.717 -2.799 1.00 94.44 87 TYR A O 1
ATOM 703 N N . THR A 1 88 ? -0.677 0.065 -4.087 1.00 93.00 88 THR A N 1
ATOM 704 C CA . THR A 1 88 ? -1.641 0.969 -3.487 1.00 93.00 88 THR A CA 1
ATOM 705 C C . THR A 1 88 ? -3.060 0.426 -3.511 1.00 93.00 88 THR A C 1
ATOM 707 O O . THR A 1 88 ? -3.326 -0.614 -4.113 1.00 93.00 88 THR A O 1
ATOM 710 N N . LEU A 1 89 ? -3.966 1.123 -2.824 1.00 92.31 89 LEU A N 1
ATOM 711 C CA . LEU A 1 89 ? -5.393 0.833 -2.861 1.00 92.31 89 LEU A CA 1
ATOM 712 C C . LEU A 1 89 ? -6.062 1.629 -3.985 1.00 92.31 89 LEU A C 1
ATOM 714 O O . LEU A 1 89 ? -5.780 2.810 -4.182 1.00 92.31 89 LEU A O 1
ATOM 718 N N . THR A 1 90 ? -7.007 1.017 -4.686 1.00 91.06 90 THR A N 1
ATOM 719 C CA . THR A 1 90 ? -7.781 1.691 -5.745 1.00 91.06 90 THR A CA 1
ATOM 720 C C . THR A 1 90 ? -8.805 2.693 -5.208 1.00 91.06 90 THR A C 1
ATOM 722 O O . THR A 1 90 ? -9.342 3.498 -5.964 1.00 91.06 90 THR A O 1
ATOM 725 N N . GLN A 1 91 ? -9.079 2.660 -3.904 1.00 88.31 91 GLN A N 1
ATOM 726 C CA . GLN A 1 91 ? -10.098 3.471 -3.249 1.00 88.31 91 GLN A CA 1
ATOM 727 C C . GLN A 1 91 ? -9.504 4.481 -2.264 1.00 88.31 91 GLN A C 1
ATOM 729 O O . GLN A 1 91 ? -8.494 4.234 -1.611 1.00 88.31 91 GLN A O 1
ATOM 734 N N . ASN A 1 92 ? -10.206 5.604 -2.103 1.00 85.56 92 ASN A N 1
ATOM 735 C CA . ASN A 1 92 ? -9.791 6.706 -1.231 1.00 85.56 92 ASN A CA 1
ATOM 736 C C . ASN A 1 92 ? -10.084 6.456 0.256 1.00 85.56 92 ASN A C 1
ATOM 738 O O . ASN A 1 92 ? -9.604 7.195 1.106 1.00 85.56 92 ASN A O 1
ATOM 742 N N . ASN A 1 93 ? -10.875 5.438 0.592 1.00 89.12 93 ASN A N 1
ATOM 743 C CA . ASN A 1 93 ? -11.134 5.047 1.976 1.00 89.12 93 ASN A CA 1
ATOM 744 C C . ASN A 1 93 ? -10.452 3.713 2.247 1.00 89.12 93 ASN A C 1
ATOM 746 O O . ASN A 1 93 ? -10.515 2.804 1.425 1.00 89.12 93 ASN A O 1
ATOM 750 N N . CYS A 1 94 ? -9.816 3.561 3.405 1.00 92.50 94 CYS A N 1
ATOM 751 C CA . CYS A 1 94 ? -9.218 2.283 3.764 1.00 92.50 94 CYS A CA 1
ATOM 752 C C . CYS A 1 94 ? -10.333 1.243 3.962 1.00 92.50 94 CYS A C 1
ATOM 754 O O . CYS A 1 94 ? -11.237 1.494 4.763 1.00 92.50 94 CYS A O 1
ATOM 756 N N . PRO A 1 95 ? -10.265 0.066 3.314 1.00 93.69 95 PRO A N 1
ATOM 757 C CA . PRO A 1 95 ? -11.259 -0.990 3.512 1.00 93.69 95 PRO A CA 1
ATOM 758 C C . PRO A 1 95 ? -11.228 -1.569 4.935 1.00 93.69 95 PRO A C 1
ATOM 760 O O . PRO A 1 95 ? -12.183 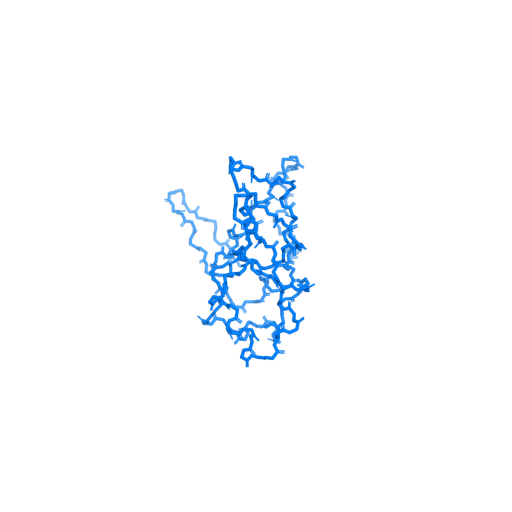-2.189 5.376 1.00 93.69 95 PRO A O 1
ATOM 763 N N . GLN A 1 96 ? -10.148 -1.328 5.682 1.00 93.12 96 GLN A N 1
ATOM 764 C CA . GLN A 1 96 ? -9.981 -1.774 7.068 1.00 93.12 96 GLN A CA 1
ATOM 765 C C . GLN A 1 96 ? -10.626 -0.815 8.085 1.00 93.12 96 GLN A C 1
ATOM 767 O O . GLN A 1 96 ? -10.344 -0.907 9.280 1.00 93.12 96 GLN A O 1
ATOM 772 N N . LEU A 1 97 ? -11.414 0.168 7.630 1.00 93.12 97 LEU A N 1
ATOM 773 C CA . LEU A 1 97 ? -12.163 1.070 8.500 1.00 93.12 97 LEU A CA 1
ATOM 774 C C . LEU A 1 97 ? -13.516 0.449 8.856 1.00 93.12 97 LEU A C 1
ATOM 776 O O . LEU A 1 97 ? -14.486 0.577 8.115 1.00 93.12 97 LEU A O 1
ATOM 780 N N . GLU A 1 98 ? -13.595 -0.157 10.033 1.00 91.12 98 GLU A N 1
ATOM 781 C CA . GLU A 1 98 ? -14.796 -0.811 10.550 1.00 91.12 98 GLU A CA 1
ATOM 782 C C . GLU A 1 98 ? -15.246 -0.084 11.821 1.00 91.12 98 GLU A C 1
ATOM 784 O O . GLU A 1 98 ? -14.467 0.078 12.758 1.00 91.12 98 GLU A O 1
ATOM 789 N N . ASN A 1 99 ? -16.490 0.407 11.873 1.00 90.81 99 ASN A N 1
ATOM 790 C CA 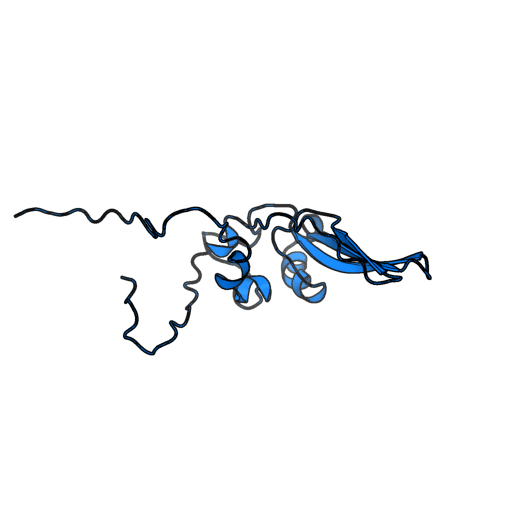. ASN A 1 99 ? -17.027 1.135 13.037 1.00 90.81 99 ASN A CA 1
ATOM 791 C C . ASN A 1 99 ? -16.133 2.300 13.526 1.00 90.81 99 ASN A C 1
ATOM 793 O O . ASN A 1 99 ? -16.023 2.555 14.722 1.00 90.81 99 ASN A O 1
ATOM 797 N N . ASN A 1 100 ? -15.498 3.028 12.598 1.00 88.94 100 ASN A N 1
ATOM 798 C CA . ASN A 1 100 ? -14.500 4.081 12.863 1.00 88.94 100 ASN A CA 1
ATOM 799 C C . ASN A 1 100 ? -13.172 3.610 13.489 1.00 88.94 100 ASN A C 1
ATOM 801 O O . ASN A 1 100 ? -12.370 4.444 13.908 1.00 88.94 100 ASN A O 1
ATOM 805 N N . LEU A 1 101 ? -12.906 2.306 13.514 1.00 90.94 101 LEU A N 1
ATOM 806 C CA . LEU A 1 101 ? -11.671 1.712 14.013 1.00 90.94 101 LEU A CA 1
ATOM 807 C C . LEU A 1 101 ? -10.923 1.005 12.879 1.00 90.94 101 LEU A C 1
ATOM 809 O O . LEU A 1 101 ? -11.515 0.573 11.895 1.00 90.94 101 LEU A O 1
ATOM 813 N N . CYS A 1 102 ? -9.599 0.905 13.007 1.00 91.81 102 CYS A N 1
ATOM 814 C CA . CYS A 1 102 ? -8.782 0.158 12.054 1.00 91.81 102 CYS A CA 1
ATOM 815 C C . CYS A 1 102 ? -8.737 -1.318 12.460 1.00 91.81 102 CYS A C 1
ATOM 817 O O . CYS A 1 102 ? -8.171 -1.643 13.506 1.00 91.81 102 CYS A O 1
ATOM 819 N N . SER A 1 103 ? -9.285 -2.208 11.635 1.00 92.38 103 SER A N 1
ATOM 820 C CA . SER A 1 103 ? -9.362 -3.641 11.943 1.00 92.38 103 SER A CA 1
ATOM 821 C C . SER A 1 103 ? -8.017 -4.370 11.848 1.00 92.38 103 SER A C 1
ATOM 823 O O . SER A 1 103 ? -7.860 -5.440 12.431 1.00 92.38 103 SER A O 1
ATOM 825 N N . ILE A 1 104 ? -7.010 -3.759 11.214 1.00 91.62 104 ILE A N 1
ATOM 826 C CA . ILE A 1 104 ? -5.6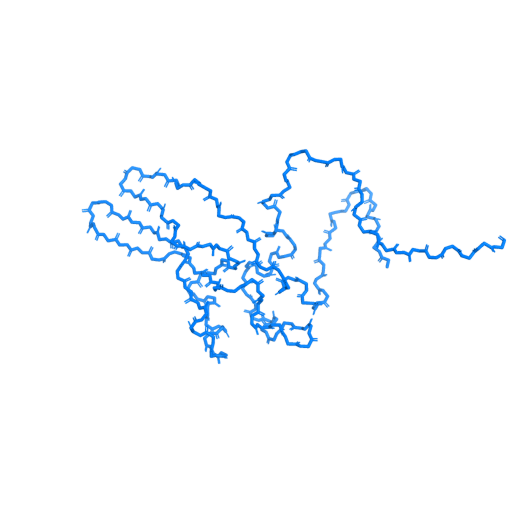19 -4.246 11.184 1.00 91.62 104 ILE A CA 1
ATOM 827 C C . ILE A 1 104 ? -4.675 -3.383 12.024 1.00 91.62 104 ILE A C 1
ATOM 829 O O . ILE A 1 104 ? -3.488 -3.314 11.727 1.00 91.62 104 ILE A O 1
ATOM 833 N N . TYR A 1 105 ? -5.170 -2.679 13.049 1.00 91.81 105 TYR A N 1
ATOM 834 C CA . TYR A 1 105 ? -4.371 -1.680 13.767 1.00 91.81 105 TYR A CA 1
ATOM 835 C C . TYR A 1 105 ? -2.989 -2.194 14.197 1.00 91.81 105 TYR A C 1
ATOM 837 O O . TYR A 1 105 ? -1.998 -1.510 13.951 1.00 91.81 105 TYR A O 1
ATOM 845 N N . GLU A 1 106 ? -2.897 -3.379 14.798 1.00 91.31 106 GLU A N 1
ATOM 846 C CA . GLU A 1 106 ? -1.618 -3.916 15.289 1.00 91.31 106 GLU A CA 1
ATOM 847 C C . GLU A 1 106 ? -0.649 -4.272 14.141 1.00 91.31 106 GLU A C 1
ATOM 849 O O . GLU A 1 106 ? 0.555 -4.030 14.243 1.00 91.31 106 GLU A O 1
ATOM 854 N N . ASN A 1 107 ? -1.184 -4.698 12.992 1.00 92.25 107 ASN A N 1
ATOM 855 C CA . ASN A 1 107 ? -0.418 -5.086 11.803 1.00 92.25 107 ASN A CA 1
ATOM 856 C C . ASN A 1 107 ? -0.411 -4.009 10.704 1.00 92.25 107 ASN A C 1
ATOM 858 O O . ASN A 1 107 ? -0.089 -4.287 9.551 1.00 92.25 107 ASN A O 1
ATOM 862 N N . ARG A 1 108 ? -0.795 -2.771 11.034 1.00 91.19 108 ARG A N 1
ATOM 863 C CA . ARG A 1 108 ? -0.964 -1.705 10.040 1.00 91.19 108 ARG A CA 1
ATOM 864 C C . ARG A 1 108 ? 0.358 -1.417 9.299 1.00 91.19 108 ARG A C 1
ATOM 866 O O . ARG A 1 108 ? 1.411 -1.435 9.952 1.00 91.19 108 ARG A O 1
ATOM 873 N N . PRO A 1 109 ? 0.314 -1.081 7.993 1.00 90.94 109 PRO A N 1
ATOM 874 C CA . PRO A 1 109 ? 1.499 -0.714 7.214 1.00 90.94 109 PRO A CA 1
ATOM 875 C C . PRO A 1 109 ? 2.336 0.401 7.854 1.00 90.94 109 PRO A C 1
ATOM 877 O O . PRO A 1 109 ? 1.822 1.229 8.615 1.00 90.94 109 PRO A O 1
ATOM 880 N N . LEU A 1 110 ? 3.618 0.471 7.507 1.00 88.88 110 LEU A N 1
ATOM 881 C CA . LEU A 1 110 ? 4.555 1.511 7.929 1.00 88.88 110 LEU A CA 1
ATOM 882 C C . LEU A 1 110 ? 4.028 2.905 7.593 1.00 88.88 110 LEU A C 1
ATOM 884 O O . LEU A 1 110 ? 4.058 3.789 8.451 1.00 88.88 110 LEU A O 1
ATOM 888 N N . VAL A 1 111 ? 3.435 3.089 6.409 1.00 85.19 111 VAL A N 1
ATOM 889 C CA . VAL A 1 111 ? 2.811 4.371 6.052 1.00 85.19 111 VAL A CA 1
ATOM 890 C C . VAL A 1 111 ? 1.681 4.753 7.022 1.00 85.19 111 VAL A C 1
ATOM 892 O O . VAL A 1 111 ? 1.584 5.913 7.427 1.00 85.19 111 VAL A O 1
ATOM 895 N N . CYS A 1 112 ? 0.892 3.787 7.504 1.00 87.25 112 CYS A N 1
ATOM 896 C CA . CYS A 1 112 ? -0.145 4.017 8.513 1.00 87.25 112 CYS A CA 1
ATOM 897 C C . CYS A 1 112 ? 0.459 4.328 9.889 1.00 87.25 112 CYS A C 1
ATOM 899 O O . CYS A 1 112 ? -0.092 5.138 10.635 1.00 87.25 112 CYS A O 1
ATOM 901 N N . LYS A 1 113 ? 1.582 3.689 10.248 1.00 87.38 113 LYS A N 1
ATOM 902 C CA . LYS A 1 113 ? 2.322 3.962 11.495 1.00 87.38 113 LYS A CA 1
ATOM 903 C C . LYS A 1 113 ? 2.955 5.349 11.495 1.00 87.38 113 LYS A C 1
ATOM 905 O O . LYS A 1 113 ? 3.071 5.947 12.557 1.00 87.38 113 LYS A O 1
ATOM 910 N N . SER A 1 114 ? 3.306 5.859 10.319 1.00 82.44 114 SER A N 1
ATOM 911 C CA . SER A 1 114 ? 3.872 7.195 10.157 1.00 82.44 114 SER A CA 1
ATOM 912 C C . SER A 1 114 ? 2.835 8.322 10.190 1.00 82.44 114 SER A C 1
ATOM 914 O O . SER A 1 114 ? 3.229 9.480 10.200 1.00 82.44 114 SER A O 1
ATOM 916 N N . PHE A 1 115 ? 1.526 8.038 10.250 1.00 81.12 115 PHE A N 1
ATOM 917 C CA . PHE A 1 115 ? 0.509 9.081 10.417 1.00 81.12 115 PHE A CA 1
ATOM 918 C C . PHE A 1 115 ? 0.721 9.849 11.740 1.00 81.12 115 PHE A C 1
ATOM 920 O O . PHE A 1 115 ? 0.892 9.207 12.777 1.00 81.12 115 PHE A O 1
ATOM 927 N N . PRO A 1 116 ? 0.653 11.197 11.749 1.00 74.56 116 PRO A N 1
ATOM 928 C CA . PRO A 1 116 ? 0.240 12.075 10.649 1.00 74.56 116 PRO A CA 1
ATOM 929 C C . PRO A 1 116 ? 1.373 12.501 9.699 1.00 74.56 116 PRO A C 1
ATOM 931 O O . PRO A 1 116 ? 1.086 13.134 8.692 1.00 74.56 116 PRO A O 1
ATOM 934 N N . CYS A 1 117 ? 2.629 12.136 9.977 1.00 70.19 117 CYS A N 1
ATOM 935 C CA . CYS A 1 117 ? 3.833 12.518 9.224 1.00 70.19 117 CYS A CA 1
ATOM 936 C C . CYS A 1 117 ? 3.744 12.220 7.710 1.00 70.19 117 CYS A C 1
ATOM 938 O O . CYS A 1 117 ? 4.107 13.065 6.896 1.00 70.19 117 CYS A O 1
ATOM 940 N N . SER A 1 118 ? 3.188 11.068 7.311 1.00 58.59 118 SER A N 1
ATOM 941 C CA . SER A 1 118 ? 3.040 10.676 5.894 1.00 58.59 118 SER A CA 1
ATOM 942 C C . SER A 1 118 ? 2.113 11.561 5.056 1.00 58.59 118 SER A C 1
ATOM 944 O O . SER A 1 118 ? 2.222 11.552 3.833 1.00 58.59 118 SER A O 1
ATOM 946 N N . TYR A 1 119 ? 1.231 12.346 5.680 1.00 50.69 119 TYR A N 1
ATOM 947 C CA . TYR A 1 119 ? 0.353 13.293 4.982 1.00 50.69 119 TYR A CA 1
ATOM 948 C C . TYR A 1 119 ? 1.013 14.660 4.729 1.00 50.69 119 TYR A C 1
ATOM 950 O O . TYR A 1 119 ? 0.418 15.505 4.065 1.00 50.69 119 TYR A O 1
ATOM 958 N N . PHE A 1 120 ? 2.229 14.900 5.238 1.00 41.66 120 PHE A N 1
ATOM 959 C CA . PHE A 1 120 ? 2.856 16.227 5.219 1.00 41.66 120 PHE A CA 1
ATOM 960 C C . PHE A 1 120 ? 3.714 16.549 3.990 1.00 41.66 120 PHE A C 1
ATOM 962 O O . PHE A 1 120 ? 4.266 17.646 3.924 1.00 41.66 120 PHE A O 1
ATOM 969 N N . ILE A 1 121 ? 3.762 15.704 2.957 1.00 38.28 121 ILE A N 1
ATOM 970 C CA . ILE A 1 121 ? 4.343 16.110 1.661 1.00 38.28 121 ILE A CA 1
ATOM 971 C C . ILE A 1 121 ? 3.255 16.780 0.804 1.00 38.28 121 ILE A C 1
ATOM 973 O O . ILE A 1 121 ? 2.871 16.269 -0.241 1.00 38.28 121 ILE A O 1
ATOM 977 N N . ASN A 1 122 ? 2.675 17.861 1.337 1.00 38.03 122 ASN A N 1
ATOM 978 C CA . ASN A 1 122 ? 1.969 18.962 0.658 1.00 38.03 122 ASN A CA 1
ATOM 979 C C . ASN A 1 122 ? 1.345 19.883 1.728 1.00 38.03 122 ASN A C 1
ATOM 981 O O . ASN A 1 122 ? 0.128 20.030 1.829 1.00 38.03 122 ASN A O 1
ATOM 985 N N . ILE A 1 123 ? 2.184 20.525 2.549 1.00 36.44 123 ILE A N 1
ATOM 986 C CA . ILE A 1 123 ? 1.839 21.878 2.998 1.00 36.44 123 ILE A CA 1
ATOM 987 C C . ILE A 1 123 ? 2.206 22.764 1.811 1.00 36.44 123 ILE A C 1
ATOM 989 O O . ILE A 1 123 ? 3.361 23.164 1.665 1.00 36.44 123 ILE A O 1
ATOM 993 N N . ASP A 1 124 ? 1.248 22.966 0.905 1.00 36.81 124 ASP A N 1
ATOM 994 C CA . ASP A 1 124 ? 1.411 23.922 -0.181 1.00 36.81 124 ASP A CA 1
ATOM 995 C C . ASP A 1 124 ? 1.794 25.281 0.422 1.00 36.81 124 ASP A C 1
ATOM 997 O O . ASP A 1 124 ? 1.184 25.790 1.370 1.00 36.81 124 ASP A O 1
ATOM 1001 N N . LYS A 1 125 ? 2.869 25.831 -0.143 1.00 40.38 125 LYS A N 1
ATOM 1002 C CA . LYS A 1 125 ? 3.220 27.244 -0.083 1.00 40.38 125 LYS A CA 1
ATOM 1003 C C . LYS A 1 125 ? 1.956 28.048 -0.408 1.00 40.38 125 LYS A C 1
ATOM 1005 O O . LYS A 1 125 ? 1.230 27.694 -1.326 1.00 40.38 125 LYS A O 1
ATOM 1010 N N . GLU A 1 126 ? 1.740 29.124 0.344 1.00 40.28 126 GLU A N 1
ATOM 1011 C CA . GLU A 1 126 ? 0.564 30.005 0.280 1.00 40.28 126 GLU A CA 1
ATOM 1012 C C . GLU A 1 126 ? -0.700 29.454 0.954 1.00 40.28 126 GLU A C 1
ATOM 1014 O O . GLU A 1 126 ? -1.683 29.114 0.312 1.00 40.28 126 GLU A O 1
ATOM 1019 N N . ASN A 1 127 ? -0.733 29.458 2.287 1.00 30.80 127 ASN A N 1
ATOM 1020 C CA . ASN A 1 127 ? -1.814 30.134 3.004 1.00 30.80 127 ASN A CA 1
ATOM 1021 C C . ASN A 1 127 ? -1.477 30.269 4.488 1.00 30.80 127 ASN A C 1
ATOM 1023 O O . ASN A 1 127 ? -0.923 29.379 5.126 1.00 30.80 127 ASN A O 1
ATOM 1027 N N . LYS A 1 128 ? -1.799 31.452 5.005 1.00 30.89 128 LYS A N 1
ATOM 1028 C CA . LYS A 1 128 ? -1.588 31.915 6.374 1.00 30.89 128 LYS A CA 1
ATOM 1029 C C . LYS A 1 128 ? -1.889 30.814 7.392 1.00 30.89 128 LYS A C 1
ATOM 1031 O O . LYS A 1 128 ? -2.957 30.208 7.356 1.00 30.89 128 LYS A O 1
ATOM 1036 N N . VAL A 1 129 ? -0.970 30.630 8.342 1.00 32.34 129 VAL A N 1
ATOM 1037 C CA . VAL A 1 129 ? -1.205 29.903 9.594 1.00 32.34 129 VAL A CA 1
ATOM 1038 C C . VAL A 1 129 ? -2.380 30.578 10.302 1.00 32.34 129 VAL A C 1
ATOM 1040 O O . VAL A 1 129 ? -2.238 31.577 10.998 1.00 32.34 129 VAL A O 1
ATOM 1043 N N . GLY A 1 130 ? -3.571 30.067 10.036 1.00 32.12 130 GLY A N 1
ATOM 1044 C CA . GLY A 1 130 ? -4.828 30.574 10.543 1.00 32.12 130 GLY A CA 1
ATOM 1045 C C . GLY A 1 130 ? -5.868 29.482 10.386 1.00 32.12 130 GLY A C 1
ATOM 1046 O O . GLY A 1 130 ? -6.365 29.247 9.291 1.00 32.12 130 GLY A O 1
ATOM 1047 N N . ASN A 1 131 ? -6.212 28.863 11.515 1.00 30.06 131 ASN A N 1
ATOM 1048 C CA . ASN A 1 131 ? -7.265 27.859 11.703 1.00 30.06 131 ASN A CA 1
ATOM 1049 C C . ASN A 1 131 ? -6.865 26.391 11.502 1.00 30.06 131 ASN A C 1
ATOM 1051 O O . ASN A 1 131 ? -7.481 25.650 10.739 1.00 30.06 131 ASN A O 1
ATOM 1055 N N . LEU A 1 132 ? -5.946 25.924 12.347 1.00 34.78 132 LEU A N 1
ATOM 1056 C CA . LEU A 1 132 ? -6.087 24.582 12.904 1.00 34.78 132 LEU A CA 1
ATOM 1057 C C . LEU A 1 132 ? -7.272 24.594 13.889 1.00 34.78 132 LEU A C 1
ATOM 1059 O O . LEU A 1 132 ? -7.230 25.243 14.928 1.00 34.78 132 LEU A O 1
ATOM 1063 N N . VAL A 1 133 ? -8.311 23.831 13.539 1.00 35.34 133 VAL A N 1
ATOM 1064 C CA . VAL A 1 133 ? -9.397 23.348 14.411 1.00 35.34 133 VAL A CA 1
ATOM 1065 C C . VAL A 1 133 ? -10.427 24.403 14.860 1.00 35.34 133 VAL A C 1
ATOM 1067 O O . VAL A 1 133 ? -10.401 24.901 15.982 1.00 35.34 133 VAL A O 1
ATOM 1070 N N . ARG A 1 134 ? -11.469 24.633 14.041 1.00 30.98 134 ARG A N 1
ATOM 1071 C CA . ARG A 1 134 ? -12.771 25.111 14.554 1.00 30.98 134 ARG A CA 1
ATOM 1072 C C . ARG A 1 134 ? -13.445 23.995 15.363 1.00 30.98 134 ARG A C 1
ATOM 1074 O O . ARG A 1 134 ? -14.357 23.325 14.890 1.00 30.98 134 ARG A O 1
ATOM 1081 N N . GLY A 1 135 ? -13.005 23.813 16.604 1.00 29.55 135 GLY A N 1
ATOM 1082 C CA . GLY A 1 135 ? -13.854 23.281 17.662 1.00 29.55 135 GLY A CA 1
ATOM 1083 C C . GLY A 1 135 ? -14.682 24.440 18.208 1.00 29.55 135 GLY A C 1
ATOM 1084 O O . GLY A 1 135 ? -14.121 25.372 18.773 1.00 29.55 135 GLY A O 1
ATOM 1085 N N . ARG A 1 136 ? -16.004 24.422 18.003 1.00 32.59 136 ARG A N 1
ATOM 1086 C CA . ARG A 1 136 ? -16.932 25.374 18.633 1.00 32.59 136 ARG A CA 1
ATOM 1087 C C . ARG A 1 136 ? -16.775 25.298 20.158 1.00 32.59 136 ARG A C 1
ATOM 1089 O O . ARG A 1 136 ? -17.314 24.384 20.776 1.00 32.59 136 ARG A O 1
ATOM 1096 N N . ALA A 1 137 ? -16.092 26.264 20.761 1.00 31.55 137 ALA A N 1
ATOM 1097 C CA . ALA A 1 137 ? -16.285 26.588 22.166 1.00 31.55 137 ALA A CA 1
ATOM 1098 C C . ALA A 1 137 ? -17.522 27.491 22.251 1.00 31.55 137 ALA A C 1
ATOM 1100 O O . ALA A 1 137 ? -17.521 28.603 21.726 1.00 31.55 137 ALA A O 1
ATOM 1101 N N . ARG A 1 138 ? -18.606 26.982 22.844 1.00 34.25 138 ARG A N 1
ATOM 1102 C CA . ARG A 1 138 ? -19.708 27.833 23.300 1.00 34.25 138 ARG A CA 1
ATOM 1103 C C . ARG A 1 138 ? -19.172 28.641 24.477 1.00 34.25 138 ARG A C 1
ATOM 1105 O O . ARG A 1 138 ? -18.812 28.051 25.490 1.00 34.25 138 ARG A O 1
ATOM 1112 N N . THR A 1 139 ? -19.120 29.956 24.350 1.00 33.53 139 THR A N 1
ATOM 1113 C CA . THR A 1 139 ? -19.043 30.850 25.502 1.00 33.53 139 THR A CA 1
ATOM 1114 C C . THR A 1 139 ? -20.448 30.973 26.086 1.00 33.53 139 THR A C 1
ATOM 1116 O O . THR A 1 139 ? -21.354 31.505 25.450 1.00 33.53 139 THR A O 1
ATOM 1119 N N . LEU A 1 140 ? -20.640 30.421 27.285 1.00 34.84 140 LEU A N 1
ATOM 1120 C CA . LEU A 1 140 ? -21.665 30.905 28.203 1.00 34.84 140 LEU A CA 1
ATOM 1121 C C . LEU A 1 140 ? -21.122 32.221 28.763 1.00 34.84 140 LEU A C 1
ATOM 1123 O O . LEU A 1 140 ? -20.081 32.218 29.416 1.00 34.84 140 LEU A O 1
ATOM 1127 N N . ALA A 1 141 ? -21.775 33.329 28.423 1.00 32.19 141 ALA A N 1
ATOM 1128 C CA . ALA A 1 141 ? -21.545 34.617 29.055 1.00 32.19 141 ALA A CA 1
ATOM 1129 C C . ALA A 1 141 ? -22.442 34.701 30.297 1.00 32.19 141 ALA A C 1
ATOM 1131 O O . ALA A 1 141 ? -23.664 34.584 30.184 1.00 32.19 141 ALA A O 1
ATOM 1132 N N . GLY A 1 142 ? -21.802 34.855 31.451 1.00 30.20 142 GLY A N 1
ATOM 1133 C CA . GLY A 1 142 ? -22.323 35.498 32.652 1.00 30.20 142 GLY A CA 1
ATOM 1134 C C . GLY A 1 142 ? -21.381 36.643 32.990 1.00 30.20 142 GLY A C 1
ATOM 1135 O O . GLY A 1 142 ? -20.184 36.512 32.634 1.00 30.20 142 GLY A O 1
#

Secondary structure (DSSP, 8-state):
-PPPPPTTPPPPP-----SGGGS-------S---EETTEEEEE-S--SS-B-GGGGHHHHTTT-GGGEEEEEEEEETTTTEEEEEEEEESSSS-TTEETTEETTSTT--HHHHTTTGGG-TT--S---S--S----------

Sequence (142 aa):
MIKIPVQGEIPKFECRKCGNCCKVLSTKPLKETPYFMDRIIICVANTTLPMHDWEMGEFKKKGYDNLIVPSKIIYDLNSNKSIIIEYTLTQNNCPQLENNLCSIYENRPLVCKSFPCSYFINIDKENKVGNLVRGRARTLAG